Protein AF-A0A7C1XZ50-F1 (afdb_monomer_lite)

Structure (mmCIF, N/CA/C/O backbone):
data_AF-A0A7C1XZ50-F1
#
_entry.id   AF-A0A7C1XZ50-F1
#
loop_
_atom_site.group_PDB
_atom_site.id
_atom_site.type_symbol
_atom_site.label_atom_id
_atom_site.label_alt_id
_atom_site.label_comp_id
_atom_site.label_asym_id
_atom_site.label_entity_id
_atom_site.label_seq_id
_atom_site.pdbx_PDB_ins_code
_atom_site.Cartn_x
_atom_site.Cartn_y
_atom_site.Cartn_z
_atom_site.occupancy
_atom_site.B_iso_or_equiv
_atom_site.auth_seq_id
_atom_site.auth_comp_id
_atom_site.auth_asym_id
_atom_site.auth_atom_id
_atom_site.pdbx_PDB_model_num
ATOM 1 N N . MET A 1 1 ? -2.730 2.771 2.534 1.00 73.44 1 MET A N 1
ATOM 2 C CA . MET A 1 1 ? -1.540 2.095 1.979 1.00 73.44 1 MET A CA 1
ATOM 3 C C . MET A 1 1 ? -1.606 1.994 0.456 1.00 73.44 1 MET A C 1
ATOM 5 O O . MET A 1 1 ? -0.856 2.717 -0.184 1.00 73.44 1 MET A O 1
ATOM 9 N N . ALA A 1 2 ? -2.531 1.212 -0.123 1.00 74.00 2 ALA A N 1
ATOM 10 C CA . ALA A 1 2 ? -2.620 0.943 -1.571 1.00 74.00 2 ALA A CA 1
ATOM 11 C C . ALA A 1 2 ? -2.444 2.176 -2.485 1.00 74.00 2 ALA A C 1
ATOM 13 O O . ALA A 1 2 ? -1.526 2.200 -3.296 1.00 74.00 2 ALA A O 1
ATOM 14 N N . ASN A 1 3 ? -3.227 3.243 -2.280 1.00 75.19 3 ASN A N 1
ATOM 15 C CA . ASN A 1 3 ? -3.153 4.454 -3.113 1.00 75.19 3 ASN A CA 1
ATOM 16 C C . ASN A 1 3 ? -1.776 5.137 -3.113 1.00 75.19 3 ASN A C 1
ATOM 18 O O . ASN A 1 3 ? -1.380 5.704 -4.122 1.00 75.19 3 ASN A O 1
ATOM 22 N N . THR A 1 4 ? -1.053 5.116 -1.991 1.00 65.56 4 THR A N 1
ATOM 23 C CA . THR A 1 4 ? 0.280 5.734 -1.889 1.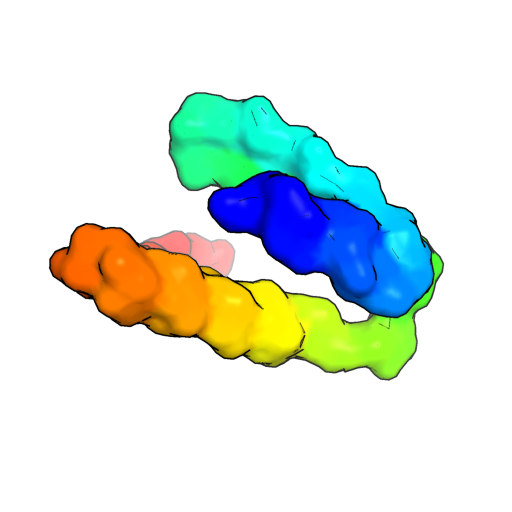00 65.56 4 THR A CA 1
ATOM 24 C C . THR A 1 4 ? 1.329 4.884 -2.598 1.00 65.56 4 THR A C 1
ATOM 26 O O . THR A 1 4 ? 2.244 5.415 -3.216 1.00 65.56 4 THR A O 1
ATOM 29 N N . VAL A 1 5 ? 1.168 3.564 -2.528 1.00 69.81 5 VAL A N 1
ATOM 30 C CA . VAL A 1 5 ? 2.064 2.580 -3.136 1.00 69.81 5 VAL A CA 1
ATOM 31 C C . VAL A 1 5 ? 1.900 2.563 -4.663 1.00 69.81 5 VAL A C 1
ATOM 33 O O . VAL A 1 5 ? 2.897 2.575 -5.378 1.00 69.81 5 VAL A O 1
ATOM 36 N N . SER A 1 6 ? 0.675 2.681 -5.188 1.00 70.06 6 SER A N 1
ATOM 37 C CA . SER A 1 6 ? 0.407 2.759 -6.639 1.00 70.06 6 SER A CA 1
ATOM 38 C C . SER A 1 6 ? 1.052 3.957 -7.352 1.00 70.06 6 SER A C 1
ATOM 40 O O . SER A 1 6 ? 1.118 3.973 -8.579 1.00 70.06 6 SER A O 1
ATOM 42 N N . LEU A 1 7 ? 1.500 4.970 -6.606 1.00 72.44 7 LEU A N 1
ATOM 43 C CA . LEU A 1 7 ? 2.101 6.196 -7.140 1.00 72.44 7 LEU A CA 1
ATOM 44 C C . LEU A 1 7 ? 3.636 6.148 -7.209 1.00 72.44 7 LEU A C 1
ATOM 46 O O . LEU A 1 7 ? 4.251 7.134 -7.619 1.00 72.44 7 LEU A O 1
ATOM 50 N N . LEU A 1 8 ? 4.264 5.034 -6.815 1.00 69.69 8 LEU A N 1
ATOM 51 C CA . LEU A 1 8 ? 5.710 4.862 -6.948 1.00 69.69 8 LEU A CA 1
ATOM 52 C C . LEU A 1 8 ? 6.129 4.787 -8.437 1.00 69.69 8 LEU A C 1
ATOM 54 O O . LEU A 1 8 ? 5.422 4.167 -9.244 1.00 69.69 8 LEU A O 1
ATOM 58 N N . PRO A 1 9 ? 7.257 5.412 -8.840 1.00 58.25 9 PRO A N 1
ATOM 59 C CA . PRO A 1 9 ? 7.744 5.362 -10.221 1.00 58.25 9 PRO A CA 1
ATOM 60 C C . PRO A 1 9 ? 7.990 3.914 -10.678 1.00 58.25 9 PRO A C 1
ATOM 62 O O . PRO A 1 9 ? 8.587 3.133 -9.946 1.00 58.25 9 PRO A O 1
ATOM 65 N N . GLY A 1 10 ? 7.544 3.552 -11.889 1.00 61.75 10 GLY A N 1
ATOM 66 C CA . GLY A 1 10 ? 7.650 2.181 -12.429 1.00 61.75 10 GLY A CA 1
ATOM 67 C C . GLY A 1 10 ? 6.352 1.356 -12.389 1.00 61.75 10 GLY A C 1
ATOM 68 O O . GLY A 1 10 ? 6.358 0.204 -12.805 1.00 61.75 10 GLY A O 1
ATOM 69 N N . THR A 1 11 ? 5.243 1.960 -11.941 1.00 59.38 11 THR A N 1
ATOM 70 C CA . THR A 1 11 ? 3.861 1.432 -11.875 1.00 59.38 11 THR A CA 1
ATOM 71 C C . THR A 1 11 ? 3.725 0.035 -11.286 1.00 59.38 11 THR A C 1
ATOM 73 O O . THR A 1 11 ? 3.702 -0.997 -11.953 1.00 59.38 11 THR A O 1
ATOM 76 N N . LEU A 1 12 ? 3.557 0.101 -9.979 1.00 57.34 12 LEU A N 1
ATOM 77 C CA . LEU A 1 12 ? 3.358 -0.942 -9.010 1.00 57.34 12 LEU A CA 1
ATOM 78 C C . LEU A 1 12 ? 1.854 -1.254 -8.919 1.00 57.34 12 LEU A C 1
ATOM 80 O O . LEU A 1 12 ? 1.087 -0.439 -8.403 1.00 57.34 12 LEU A O 1
ATOM 84 N N . SER A 1 13 ? 1.395 -2.389 -9.460 1.00 62.31 13 SER A N 1
ATOM 85 C CA . SER A 1 13 ? 0.016 -2.833 -9.189 1.00 62.31 13 SER A CA 1
ATOM 86 C C . SER A 1 13 ? -0.060 -3.338 -7.760 1.00 62.31 13 SER A C 1
ATOM 88 O O . SER A 1 13 ? 0.825 -4.065 -7.309 1.00 62.31 13 SER A O 1
ATOM 90 N N . VAL A 1 14 ? -1.102 -2.922 -7.049 1.00 69.88 14 VAL A N 1
ATOM 91 C CA . VAL A 1 14 ? -1.250 -3.217 -5.631 1.00 69.88 14 VAL A CA 1
ATOM 92 C C . VAL A 1 14 ? -2.600 -3.868 -5.415 1.00 69.88 14 VAL A C 1
ATOM 94 O O . VAL A 1 14 ? -3.630 -3.268 -5.715 1.00 69.88 14 VAL A O 1
ATOM 97 N N . GLU A 1 15 ? -2.584 -5.098 -4.928 1.00 77.12 15 GLU A N 1
ATOM 98 C CA . GLU A 1 15 ? -3.783 -5.821 -4.528 1.00 77.12 15 GLU A CA 1
ATOM 99 C C . GLU A 1 15 ? -3.861 -5.782 -3.002 1.00 77.12 15 GLU A C 1
ATOM 101 O O . GLU A 1 15 ? -2.867 -6.015 -2.313 1.00 77.12 15 GLU A O 1
ATOM 106 N N . LEU A 1 16 ? -5.028 -5.424 -2.477 1.00 75.56 16 LEU A N 1
ATOM 107 C CA . LEU A 1 16 ? -5.296 -5.444 -1.047 1.00 75.56 16 LEU A CA 1
ATOM 108 C C . LEU A 1 16 ? -6.202 -6.637 -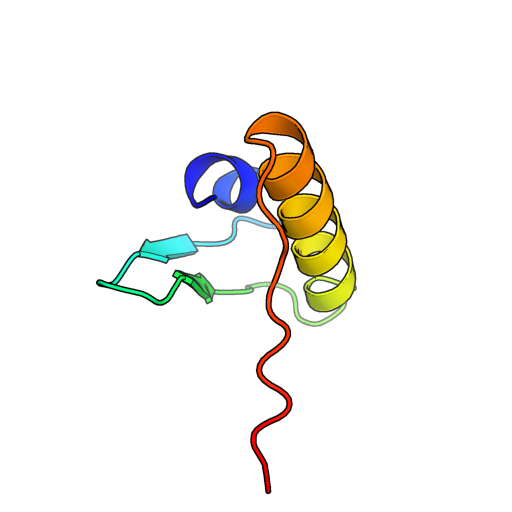0.762 1.00 75.56 16 LEU A C 1
ATOM 110 O O . LEU A 1 16 ? -7.339 -6.669 -1.229 1.00 75.56 16 LEU A O 1
ATOM 114 N N . ASP A 1 17 ? -5.665 -7.590 -0.016 1.00 77.25 17 ASP A N 1
ATOM 115 C CA . ASP A 1 17 ? -6.404 -8.681 0.612 1.00 77.25 17 ASP A CA 1
ATOM 116 C C . ASP A 1 17 ? -6.706 -8.307 2.078 1.00 77.25 17 ASP A C 1
ATOM 118 O O . ASP A 1 17 ? -6.337 -7.212 2.510 1.00 77.25 17 ASP A O 1
ATOM 122 N N . GLU A 1 18 ? -7.363 -9.179 2.847 1.00 78.69 18 GLU A N 1
ATOM 123 C CA . GLU A 1 18 ? -7.861 -8.866 4.204 1.00 78.69 18 GLU A CA 1
ATOM 124 C C . GLU A 1 18 ? -6.823 -8.166 5.103 1.00 78.69 18 GLU A C 1
ATOM 126 O O . GLU A 1 18 ? -7.076 -7.066 5.598 1.00 78.69 18 GLU A O 1
ATOM 131 N N . GLU A 1 19 ? -5.634 -8.754 5.259 1.00 81.69 19 GLU A N 1
ATOM 132 C CA . GLU A 1 19 ? -4.553 -8.200 6.097 1.00 81.69 19 GLU A CA 1
ATOM 133 C C . GLU A 1 19 ? -3.251 -7.943 5.322 1.00 81.69 19 GLU A C 1
ATOM 135 O O . GLU A 1 19 ? -2.273 -7.453 5.883 1.00 81.69 19 GLU A O 1
ATOM 140 N N . HIS A 1 20 ? -3.231 -8.232 4.017 1.00 80.69 20 HIS A N 1
ATOM 141 C CA . HIS A 1 20 ? -2.006 -8.224 3.219 1.00 80.69 20 HIS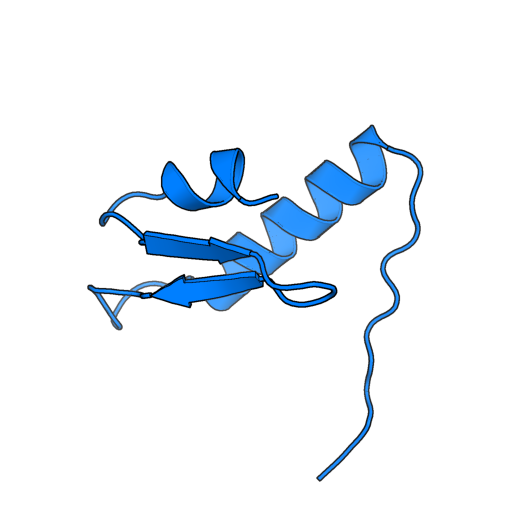 A CA 1
ATOM 142 C C . HIS A 1 20 ? -2.109 -7.309 2.002 1.00 80.69 20 HIS A C 1
ATOM 144 O O . HIS A 1 20 ? -3.077 -7.342 1.243 1.00 80.69 20 HIS A O 1
ATOM 150 N N . LEU A 1 21 ? -1.052 -6.528 1.772 1.00 81.12 21 LEU A N 1
ATOM 151 C CA . LEU A 1 21 ? -0.884 -5.718 0.573 1.00 81.12 21 LEU A CA 1
ATOM 152 C C . LEU A 1 21 ? 0.107 -6.409 -0.371 1.00 81.12 21 LEU A C 1
ATOM 154 O O . LEU A 1 21 ? 1.310 -6.410 -0.119 1.00 81.12 21 LEU A O 1
ATOM 158 N N . ARG A 1 22 ? -0.381 -6.990 -1.469 1.00 81.81 22 ARG A N 1
ATOM 159 C CA . ARG A 1 22 ? 0.473 -7.570 -2.513 1.00 81.81 22 ARG A CA 1
ATOM 160 C C . ARG A 1 22 ? 0.909 -6.494 -3.490 1.00 81.81 22 ARG A C 1
ATOM 162 O O . ARG A 1 22 ? 0.101 -5.710 -3.978 1.00 81.81 22 ARG A O 1
ATOM 169 N N . VAL A 1 23 ? 2.202 -6.480 -3.785 1.00 78.62 23 VAL A N 1
ATOM 170 C CA . VAL A 1 23 ? 2.872 -5.398 -4.500 1.00 78.62 23 VAL A CA 1
ATOM 171 C C . VAL A 1 23 ? 3.606 -5.977 -5.718 1.00 78.62 23 VAL A C 1
ATOM 173 O O . VAL A 1 23 ? 4.571 -6.721 -5.566 1.00 78.62 23 VAL A O 1
ATOM 176 N N . HIS A 1 24 ? 3.160 -5.651 -6.935 1.00 77.38 24 HIS A N 1
ATOM 177 C CA . HIS A 1 24 ? 3.758 -6.137 -8.187 1.00 77.38 24 HIS A CA 1
ATOM 178 C C . HIS A 1 24 ? 4.806 -5.166 -8.735 1.00 77.38 24 HIS A C 1
ATOM 180 O O . HIS A 1 24 ? 4.458 -4.140 -9.319 1.00 77.38 24 HIS A O 1
ATOM 186 N N . VAL A 1 25 ? 6.086 -5.504 -8.570 1.00 74.19 25 VAL A N 1
ATOM 187 C CA . VAL A 1 25 ? 7.226 -4.687 -9.014 1.00 74.19 25 VAL A CA 1
ATOM 188 C C . VAL A 1 25 ? 7.635 -5.068 -10.443 1.00 74.19 25 VAL A C 1
ATOM 190 O O . VAL A 1 25 ? 7.931 -6.231 -10.710 1.00 74.19 25 VAL A O 1
ATOM 193 N N . LEU A 1 26 ? 7.672 -4.096 -11.361 1.00 72.19 26 LEU A N 1
ATOM 194 C CA . LEU A 1 26 ? 8.087 -4.312 -12.758 1.00 72.19 26 LEU A CA 1
ATOM 195 C C . LEU A 1 26 ? 9.597 -4.143 -12.980 1.00 72.19 26 LEU A C 1
ATOM 197 O O . LEU A 1 26 ? 10.168 -4.797 -13.848 1.00 72.19 26 LEU A O 1
ATOM 201 N N . ASP A 1 27 ? 10.242 -3.286 -12.193 1.00 71.31 27 ASP A N 1
ATOM 202 C CA . ASP A 1 27 ? 11.681 -3.043 -12.245 1.00 71.31 27 ASP A CA 1
ATOM 203 C C . ASP A 1 27 ? 12.326 -3.583 -10.968 1.00 71.31 27 ASP A C 1
ATOM 205 O O . ASP A 1 27 ? 12.104 -3.048 -9.895 1.00 71.31 27 ASP A O 1
ATOM 209 N N . GLN A 1 28 ? 13.113 -4.654 -11.043 1.00 69.19 28 GLN A N 1
ATOM 210 C CA . GLN A 1 28 ? 13.747 -5.240 -9.851 1.00 69.19 28 GLN A CA 1
ATOM 211 C C . GLN A 1 28 ? 15.063 -4.549 -9.462 1.00 69.19 28 GLN A C 1
ATOM 213 O O . GLN A 1 28 ? 15.717 -4.970 -8.512 1.00 69.19 28 GLN A O 1
ATOM 218 N N . THR A 1 29 ? 15.480 -3.508 -10.190 1.00 76.81 29 THR A N 1
ATOM 219 C CA . THR A 1 29 ? 16.746 -2.808 -9.923 1.00 76.81 29 THR A CA 1
ATOM 220 C C . THR A 1 29 ? 16.625 -1.708 -8.862 1.00 76.81 29 THR A C 1
ATOM 222 O O . THR A 1 29 ? 17.642 -1.214 -8.375 1.00 76.81 29 THR A O 1
ATOM 225 N N . GLY A 1 30 ? 15.399 -1.341 -8.471 1.00 70.69 30 GLY A N 1
ATOM 226 C CA . GLY A 1 30 ? 15.118 -0.317 -7.460 1.00 70.69 30 GLY A CA 1
ATOM 227 C C . GLY A 1 30 ? 15.029 -0.842 -6.020 1.00 70.69 30 GLY A C 1
ATOM 228 O O . GLY A 1 30 ? 14.808 -2.025 -5.767 1.00 70.69 30 GLY A O 1
ATOM 229 N N . ALA A 1 31 ? 15.156 0.063 -5.045 1.00 79.31 31 ALA A N 1
ATOM 230 C CA . ALA A 1 31 ? 15.132 -0.243 -3.610 1.00 79.31 31 ALA A CA 1
ATOM 231 C C . ALA A 1 31 ? 13.701 -0.272 -3.019 1.00 79.31 31 ALA A C 1
ATOM 233 O O . ALA A 1 31 ? 13.437 0.307 -1.963 1.00 79.31 31 ALA A O 1
ATOM 234 N N . PHE A 1 32 ? 12.767 -0.952 -3.693 1.00 77.88 32 PHE A N 1
ATOM 235 C CA . PHE A 1 32 ? 11.328 -0.912 -3.380 1.00 77.88 32 PHE A CA 1
ATOM 236 C C . PHE A 1 32 ? 10.989 -1.336 -1.948 1.00 77.88 32 PHE A C 1
ATOM 238 O O . PHE A 1 32 ? 10.134 -0.717 -1.321 1.00 77.88 32 PHE A O 1
ATOM 245 N N . ALA A 1 33 ? 11.678 -2.338 -1.394 1.00 80.38 33 ALA A N 1
ATOM 246 C CA . ALA A 1 33 ? 11.460 -2.770 -0.011 1.00 80.38 33 ALA A CA 1
ATOM 247 C C . ALA A 1 33 ? 11.738 -1.640 0.999 1.00 80.38 33 ALA A C 1
ATOM 249 O O . ALA A 1 33 ? 10.956 -1.409 1.920 1.00 80.38 33 ALA A O 1
ATOM 250 N N . SER A 1 34 ? 12.822 -0.883 0.799 1.00 82.06 34 SER A N 1
ATOM 251 C CA . SER A 1 34 ? 13.172 0.251 1.658 1.00 82.06 34 SER A CA 1
ATOM 252 C C . SER A 1 34 ? 12.204 1.425 1.484 1.00 82.06 34 SER A C 1
ATOM 254 O O . SER A 1 34 ? 11.859 2.092 2.459 1.00 82.06 34 SER A O 1
ATOM 256 N N . GLU A 1 35 ? 11.733 1.675 0.260 1.00 83.19 35 GLU A N 1
ATOM 257 C CA . GLU A 1 35 ? 10.729 2.710 -0.013 1.00 83.19 35 GLU A CA 1
ATOM 258 C C . GLU A 1 35 ? 9.367 2.383 0.614 1.00 83.19 35 GLU A C 1
ATOM 260 O O . GLU A 1 35 ? 8.750 3.259 1.228 1.00 83.19 35 GLU A O 1
ATOM 265 N N . LEU A 1 36 ? 8.929 1.123 0.535 1.00 84.75 36 LEU A N 1
ATOM 266 C CA . LEU A 1 36 ? 7.704 0.642 1.177 1.00 84.75 36 LEU A CA 1
ATOM 267 C C . LEU A 1 36 ? 7.779 0.779 2.699 1.00 84.75 36 LEU A C 1
ATOM 269 O O . LEU A 1 36 ? 6.873 1.366 3.289 1.00 84.75 36 LEU A O 1
ATOM 273 N N . ALA A 1 37 ? 8.890 0.366 3.316 1.00 85.94 37 ALA A N 1
ATOM 274 C CA . ALA A 1 37 ? 9.098 0.522 4.756 1.00 85.94 37 ALA A CA 1
ATOM 275 C C . ALA A 1 37 ? 9.001 1.997 5.200 1.00 85.94 37 ALA A C 1
ATOM 277 O O . ALA A 1 37 ? 8.392 2.324 6.221 1.00 85.94 37 ALA A O 1
ATOM 278 N N . MET A 1 38 ? 9.543 2.932 4.409 1.00 87.69 38 MET A N 1
ATOM 279 C CA . MET A 1 38 ? 9.408 4.366 4.698 1.00 87.69 38 MET A CA 1
ATOM 280 C C . MET A 1 38 ? 7.960 4.865 4.587 1.00 87.69 38 MET A C 1
ATOM 282 O O . MET A 1 38 ? 7.536 5.7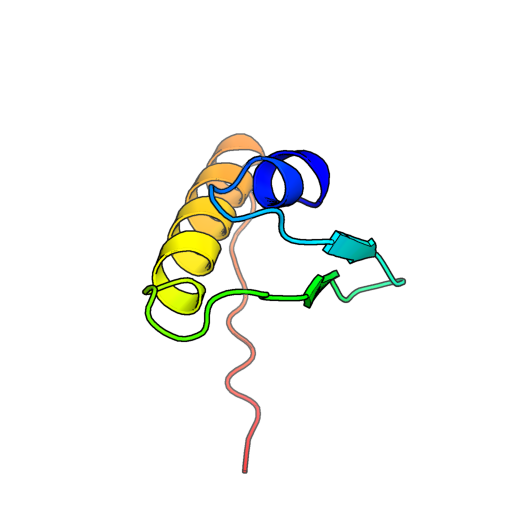12 5.383 1.00 87.69 38 MET A O 1
ATOM 286 N N . ILE A 1 39 ? 7.203 4.375 3.600 1.00 88.19 39 ILE A N 1
ATOM 287 C CA . ILE A 1 39 ? 5.788 4.718 3.421 1.00 88.19 39 ILE A CA 1
ATOM 288 C C . ILE A 1 39 ? 4.964 4.189 4.594 1.00 88.19 39 ILE A C 1
ATOM 290 O O . ILE A 1 39 ? 4.175 4.951 5.153 1.00 88.19 39 ILE A O 1
ATOM 294 N N . GLU A 1 40 ? 5.178 2.942 5.010 1.00 88.06 40 GLU A N 1
ATOM 295 C CA . GLU A 1 40 ? 4.491 2.334 6.152 1.00 88.06 40 GLU A CA 1
ATOM 296 C C . GLU A 1 40 ? 4.712 3.139 7.428 1.00 88.06 40 GLU A C 1
ATOM 298 O O . GLU A 1 40 ? 3.745 3.517 8.088 1.00 88.06 40 GLU A O 1
ATOM 303 N N . VAL A 1 41 ? 5.961 3.516 7.729 1.00 90.31 41 VAL A N 1
ATOM 304 C CA . VAL A 1 41 ? 6.281 4.352 8.900 1.00 90.31 41 VAL A CA 1
ATOM 305 C C . VAL A 1 41 ? 5.565 5.700 8.836 1.00 90.31 41 VAL A C 1
ATOM 307 O O . VAL A 1 41 ? 5.033 6.176 9.842 1.00 90.31 41 VAL A O 1
ATOM 310 N N . ARG A 1 42 ? 5.533 6.345 7.666 1.00 89.62 42 ARG A N 1
ATOM 311 C CA . ARG A 1 42 ? 4.851 7.637 7.494 1.00 89.62 42 ARG A CA 1
ATOM 312 C C . ARG A 1 42 ? 3.339 7.521 7.654 1.00 89.62 42 ARG A C 1
ATOM 314 O O . ARG A 1 42 ? 2.743 8.371 8.313 1.00 89.62 42 ARG A O 1
ATOM 321 N N . VAL A 1 43 ? 2.732 6.494 7.069 1.00 88.69 43 VAL A N 1
ATOM 322 C CA . VAL A 1 43 ? 1.292 6.239 7.171 1.00 88.69 43 VAL A CA 1
ATOM 323 C C . VAL A 1 43 ? 0.927 5.890 8.613 1.00 88.69 43 VAL A C 1
ATOM 325 O O . VAL A 1 43 ? 0.012 6.495 9.161 1.00 88.69 43 VAL A O 1
ATOM 328 N N . ALA A 1 44 ? 1.683 5.013 9.273 1.00 90.06 44 ALA A N 1
ATOM 329 C CA . ALA A 1 44 ? 1.465 4.663 10.672 1.00 90.06 44 ALA A CA 1
ATOM 330 C C . ALA A 1 44 ? 1.525 5.897 11.584 1.00 90.06 44 ALA A C 1
ATOM 332 O O . ALA A 1 44 ? 0.603 6.128 12.363 1.00 90.06 44 ALA A O 1
ATOM 333 N N . ARG A 1 45 ? 2.532 6.767 11.412 1.00 90.94 45 ARG A N 1
ATOM 334 C CA . ARG A 1 45 ? 2.619 8.041 12.150 1.00 90.94 45 ARG A CA 1
ATOM 335 C C . ARG A 1 45 ? 1.429 8.962 11.898 1.00 90.94 45 ARG A C 1
ATOM 337 O O . ARG A 1 45 ? 0.967 9.599 12.838 1.00 90.94 45 ARG A O 1
ATOM 344 N N . LEU A 1 46 ? 0.935 9.036 10.660 1.00 91.31 46 LE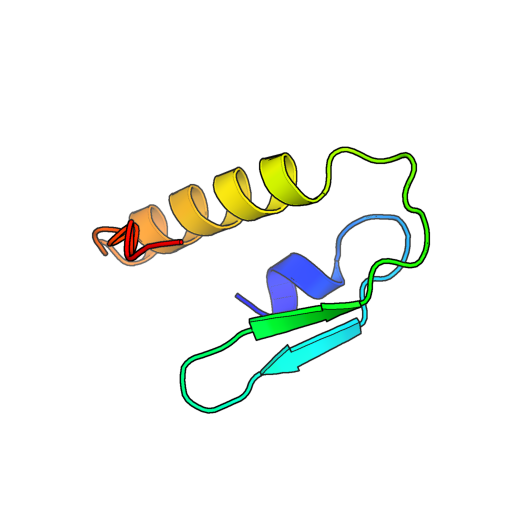U A N 1
ATOM 345 C CA . LEU A 1 46 ? -0.231 9.857 10.320 1.00 91.31 46 LEU A CA 1
ATOM 346 C C . LEU A 1 46 ? -1.492 9.394 11.064 1.00 91.31 46 LEU A C 1
ATOM 348 O O . LEU A 1 46 ? -2.306 10.224 11.456 1.00 91.31 46 LEU A O 1
ATOM 352 N N .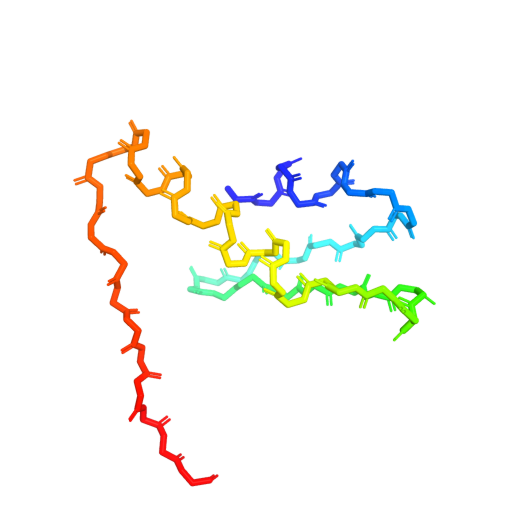 PHE A 1 47 ? -1.631 8.085 11.273 1.00 90.81 47 PHE A N 1
ATOM 353 C CA . PHE A 1 47 ? -2.775 7.484 11.960 1.00 90.81 47 PHE A CA 1
ATOM 354 C C . PHE A 1 47 ? -2.530 7.192 13.451 1.00 90.81 47 PHE A C 1
ATOM 356 O O . PHE A 1 47 ? -3.429 6.691 14.120 1.00 90.81 47 PHE A O 1
ATOM 363 N N . GLY A 1 48 ? -1.347 7.511 13.992 1.00 91.75 48 GLY A N 1
ATOM 364 C CA . GLY A 1 48 ? -0.989 7.221 15.387 1.00 91.75 48 GLY A CA 1
ATOM 365 C C . GLY A 1 48 ? -0.864 5.725 15.704 1.00 91.75 48 GLY A C 1
ATOM 366 O O . GLY A 1 48 ? -1.082 5.321 16.842 1.00 91.75 48 GLY A O 1
ATOM 367 N N . LEU A 1 49 ? -0.545 4.906 14.700 1.00 90.31 49 LEU A N 1
ATOM 368 C CA . LEU A 1 49 ? -0.402 3.456 14.818 1.00 90.31 49 LEU A CA 1
ATOM 369 C C . LEU A 1 49 ? 1.054 3.071 15.106 1.00 90.31 49 LEU A C 1
ATOM 371 O O . LEU A 1 49 ? 1.985 3.709 14.610 1.00 90.31 49 LEU A O 1
ATOM 375 N N . ASN A 1 50 ? 1.242 1.988 15.861 1.00 87.31 50 ASN A N 1
ATOM 376 C CA . ASN A 1 50 ? 2.539 1.333 16.010 1.00 87.31 50 ASN A CA 1
ATOM 377 C C . ASN A 1 50 ? 2.631 0.193 14.999 1.00 87.31 50 ASN A C 1
ATOM 379 O O . ASN A 1 50 ? 1.753 -0.667 14.962 1.00 87.31 50 ASN A O 1
ATOM 383 N N . LEU A 1 51 ? 3.686 0.197 14.187 1.00 83.44 51 LEU A N 1
ATOM 384 C CA . LEU A 1 51 ? 3.980 -0.922 13.300 1.00 83.44 51 LEU A CA 1
ATOM 385 C C . LEU A 1 51 ? 4.469 -2.096 14.146 1.00 83.44 51 LEU A C 1
ATOM 387 O O . LEU A 1 51 ? 5.408 -1.947 14.929 1.00 83.44 51 LEU A O 1
ATOM 391 N N . ILE A 1 52 ? 3.806 -3.236 13.994 1.00 79.94 52 ILE A N 1
ATOM 392 C CA . ILE A 1 52 ? 4.259 -4.512 14.533 1.00 79.94 52 ILE A CA 1
ATOM 393 C C . ILE A 1 52 ? 5.065 -5.147 13.408 1.00 79.94 52 ILE A C 1
ATOM 395 O O . ILE A 1 52 ? 4.510 -5.468 12.361 1.00 79.94 52 ILE A O 1
ATOM 399 N N . THR A 1 53 ? 6.377 -5.256 13.588 1.00 66.81 53 THR A N 1
ATOM 400 C CA . THR A 1 53 ? 7.195 -6.071 12.694 1.00 66.81 53 THR A CA 1
ATOM 401 C C . THR A 1 53 ? 6.977 -7.511 13.124 1.00 66.81 53 THR A C 1
ATOM 403 O O . THR A 1 53 ? 7.386 -7.883 14.223 1.00 66.81 53 THR A O 1
ATOM 406 N N . ASP A 1 54 ? 6.279 -8.297 12.311 1.00 61.19 54 ASP A N 1
ATOM 407 C CA . ASP A 1 54 ? 6.211 -9.736 12.531 1.00 61.19 54 ASP A CA 1
ATOM 408 C C . ASP A 1 54 ? 7.581 -10.320 12.151 1.00 61.19 54 ASP A C 1
ATOM 410 O O . ASP A 1 54 ? 7.884 -10.535 10.979 1.00 61.19 54 ASP A O 1
ATOM 414 N N . GLU A 1 55 ? 8.459 -10.483 13.142 1.00 55.84 55 GLU A N 1
ATOM 415 C CA . GLU A 1 55 ? 9.696 -11.266 13.016 1.00 55.84 55 GLU A CA 1
ATOM 416 C C . GLU A 1 55 ? 9.413 -12.751 13.309 1.00 55.84 55 GLU A C 1
ATOM 418 O O . GLU A 1 55 ? 10.101 -13.376 14.109 1.00 55.84 55 GLU A O 1
ATOM 423 N N . SER A 1 56 ? 8.371 -13.304 12.683 1.00 46.78 56 SER A N 1
ATOM 424 C CA . SER A 1 56 ? 8.043 -14.737 12.703 1.00 46.78 56 SER A CA 1
ATOM 425 C C . SER A 1 56 ? 8.417 -15.310 11.324 1.00 46.78 56 SER A C 1
ATOM 427 O O . SER A 1 56 ? 7.685 -15.107 10.362 1.00 46.78 56 SER A O 1
ATOM 429 N N . GLU A 1 57 ? 9.676 -15.684 11.080 1.00 45.47 57 GLU A N 1
ATOM 430 C CA . GLU A 1 57 ? 10.364 -16.965 11.361 1.00 45.47 57 GLU A CA 1
ATOM 431 C C . GLU A 1 57 ? 10.476 -17.870 10.104 1.00 45.47 57 GLU A C 1
ATOM 433 O O . GLU A 1 57 ? 9.476 -18.183 9.462 1.00 45.47 57 GLU A O 1
ATOM 438 N N . GLU A 1 58 ? 11.736 -18.268 9.842 1.00 40.06 58 GLU A N 1
ATOM 439 C CA . GLU A 1 58 ? 12.312 -19.342 8.983 1.00 40.06 58 GLU A CA 1
ATOM 440 C C . GLU A 1 58 ? 12.374 -19.227 7.444 1.00 40.06 58 GLU A C 1
ATOM 442 O O . GLU A 1 58 ? 11.384 -19.481 6.724 1.00 40.06 58 GLU A O 1
#

Sequence (58 aa):
MANTVSLLPGTLSVELDEEHLRVHVLDQTGAFASELAMIEVRVARLFGLNLITDESEE

Radius of gyration: 12.18 Å; chains: 1; bounding box: 25×29×29 Å

Foldseek 3Di:
DQVVLCPDPQGWHWDDDPPDIDTRHPDPPDPSVVVVVVVVVVVCVVVVHDDDDPPDDD

pLDDT: mean 75.54, std 12.07, range [40.06, 91.75]

Secondary structure (DSSP, 8-state):
-HHHHTTSTT--EEEE-SS-EEEE-S-TTS-HHHHHHHHHHHHHHHHTPPP-------